Protein AF-W1TTX0-F1 (afdb_monomer_lite)

pLDDT: mean 97.29, std 3.22, range [76.81, 98.62]

Radius of gyration: 11.86 Å; chains: 1; bounding box: 26×17×35 Å

Secondary structure (DSSP, 8-state):
-EEEEEE--S-TTSHHHHHHHHHHHHS-TTSEEEEEETTTTT-----

Foldseek 3Di:
DEEEAEAEDQDCPDPSVVVVVVCVVPDDPVYHYDYDDCNVVVPDPDD

InterPro domains:
  IPR003680 Flavodoxin-like fold [PF02525] (1-47)
  IPR029039 Flavoprotein-like superfamily [G3DSA:3.40.50.360] (1-47)
  IPR029039 Flavoprotein-like superfamily [SSF52218] (1-47)

Organism: NCBI:txid1403946

Sequence (47 aa):
MKILIAFTHPNPQGFNGAILKQIQTNLSEAHSVKTLDLYAEQFDPIL

Structure (mmCIF, N/CA/C/O backbone):
data_AF-W1TTX0-F1
#
_entry.id   AF-W1TTX0-F1
#
loop_
_atom_site.group_PDB
_atom_site.id
_atom_site.type_symbol
_atom_site.label_atom_id
_atom_site.label_alt_id
_atom_site.label_comp_id
_atom_site.label_asym_id
_atom_site.label_entity_id
_atom_site.label_seq_id
_atom_site.pdbx_PDB_ins_code
_atom_site.Cartn_x
_atom_site.Cartn_y
_atom_site.Cartn_z
_atom_site.occupancy
_atom_site.B_iso_or_equiv
_atom_site.auth_seq_id
_atom_site.auth_comp_id
_atom_site.auth_asym_id
_atom_site.auth_atom_id
_atom_site.pdbx_PDB_model_num
ATOM 1 N N . MET A 1 1 ? -13.514 1.376 10.352 1.00 97.38 1 MET A N 1
ATOM 2 C CA . MET A 1 1 ? -14.083 1.092 9.008 1.00 97.38 1 MET A CA 1
ATOM 3 C C . MET A 1 1 ? -13.202 0.075 8.287 1.00 97.38 1 MET A C 1
ATOM 5 O O . MET A 1 1 ? -12.148 -0.258 8.819 1.00 97.38 1 MET A O 1
ATOM 9 N N . LYS A 1 2 ? -13.620 -0.430 7.119 1.00 98.44 2 LYS A N 1
ATOM 10 C CA . LYS A 1 2 ? -12.761 -1.240 6.238 1.00 98.44 2 LYS A CA 1
ATOM 11 C C . LYS A 1 2 ? -12.035 -0.311 5.264 1.00 98.44 2 LYS A C 1
ATOM 13 O O . LYS A 1 2 ? -12.705 0.467 4.592 1.00 98.44 2 LYS A O 1
ATOM 18 N N . ILE A 1 3 ? -10.709 -0.386 5.211 1.00 98.56 3 ILE A N 1
ATOM 19 C CA . ILE A 1 3 ? -9.852 0.458 4.369 1.00 98.56 3 ILE A CA 1
ATOM 20 C C . ILE A 1 3 ? -8.986 -0.453 3.498 1.00 98.56 3 ILE A C 1
ATOM 22 O O . ILE A 1 3 ? -8.331 -1.362 4.007 1.00 98.56 3 ILE A O 1
ATOM 26 N N . LEU A 1 4 ? -8.976 -0.192 2.193 1.00 98.56 4 LEU A N 1
ATOM 27 C CA . LEU A 1 4 ? -8.037 -0.791 1.251 1.00 98.56 4 LEU A CA 1
ATOM 28 C C . LEU A 1 4 ? -7.089 0.301 0.758 1.00 98.56 4 LEU A C 1
ATOM 30 O O . LEU A 1 4 ? -7.534 1.290 0.183 1.00 98.56 4 LEU A O 1
ATOM 34 N N . ILE A 1 5 ? -5.794 0.112 0.976 1.00 98.44 5 ILE A N 1
ATOM 35 C CA . ILE A 1 5 ? -4.742 0.955 0.414 1.00 98.44 5 ILE A CA 1
ATOM 36 C C . ILE A 1 5 ? -4.269 0.281 -0.873 1.00 98.44 5 ILE A C 1
ATOM 38 O O . ILE A 1 5 ? -3.614 -0.754 -0.801 1.00 98.44 5 ILE A O 1
ATOM 42 N N . ALA A 1 6 ? -4.600 0.848 -2.031 1.00 98.31 6 ALA A N 1
ATOM 43 C CA . ALA A 1 6 ? -4.016 0.438 -3.306 1.00 98.31 6 ALA A CA 1
ATOM 44 C C . ALA A 1 6 ? -2.692 1.189 -3.505 1.00 98.31 6 ALA A C 1
ATOM 46 O O . ALA A 1 6 ? -2.685 2.408 -3.681 1.00 98.31 6 ALA A O 1
ATOM 47 N N . PHE A 1 7 ? -1.576 0.472 -3.410 1.00 98.50 7 PHE A N 1
ATOM 48 C CA . PHE A 1 7 ? -0.235 1.018 -3.561 1.00 98.50 7 PHE A CA 1
ATOM 49 C C . PHE A 1 7 ? 0.343 0.639 -4.926 1.00 98.50 7 PHE A C 1
ATOM 51 O O . PHE A 1 7 ? 0.339 -0.528 -5.311 1.00 98.50 7 PHE A O 1
ATOM 58 N N . THR A 1 8 ? 0.848 1.639 -5.650 1.00 98.19 8 THR A N 1
ATOM 59 C CA . THR A 1 8 ? 1.258 1.490 -7.053 1.00 98.19 8 THR A CA 1
ATOM 60 C C . THR A 1 8 ? 2.577 2.218 -7.295 1.00 98.19 8 THR A C 1
ATOM 62 O O . THR A 1 8 ? 2.617 3.267 -7.936 1.00 98.19 8 THR A O 1
ATOM 65 N N . HIS A 1 9 ? 3.677 1.694 -6.749 1.00 98.06 9 HIS A N 1
ATOM 66 C CA . HIS A 1 9 ? 5.010 2.236 -7.010 1.00 98.06 9 HIS A CA 1
ATOM 67 C C . HIS A 1 9 ? 6.078 1.129 -7.073 1.00 98.06 9 HIS A C 1
ATOM 69 O O . HIS A 1 9 ? 6.169 0.342 -6.135 1.00 98.06 9 HIS A O 1
ATOM 75 N N . PRO A 1 10 ? 6.940 1.090 -8.109 1.00 97.25 10 PRO A N 1
ATOM 76 C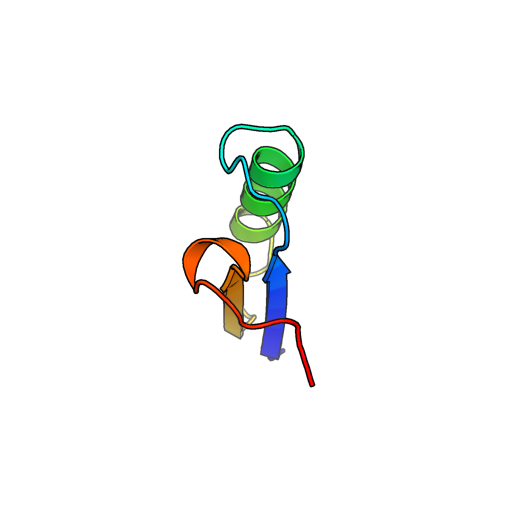 CA . PRO A 1 10 ? 7.897 -0.007 -8.298 1.00 97.25 10 PRO A CA 1
ATOM 77 C C . PRO A 1 10 ? 9.050 0.003 -7.290 1.00 97.25 10 PRO A C 1
ATOM 79 O O . PRO A 1 10 ? 9.665 -1.026 -7.035 1.00 97.25 1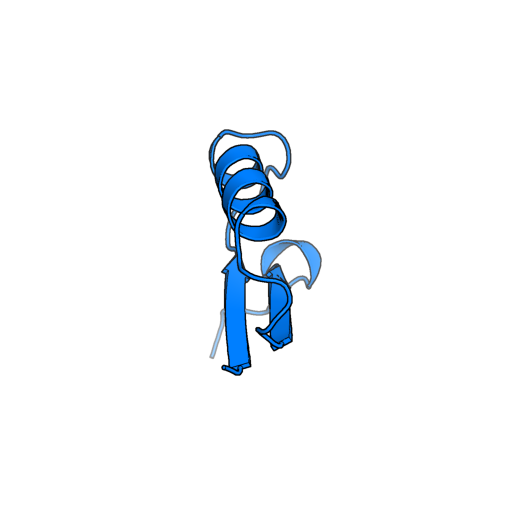0 PRO A O 1
ATOM 82 N N . ASN A 1 11 ? 9.383 1.173 -6.737 1.00 96.88 11 ASN A N 1
ATOM 83 C CA . ASN A 1 11 ? 10.447 1.309 -5.746 1.00 96.88 11 ASN A CA 1
ATOM 84 C C . ASN A 1 11 ? 9.850 1.476 -4.334 1.00 96.88 11 ASN A C 1
ATOM 86 O O . ASN A 1 11 ? 9.404 2.585 -4.010 1.00 96.88 11 ASN A O 1
ATOM 90 N N . PRO A 1 12 ? 9.880 0.439 -3.477 1.00 92.31 12 PRO A N 1
ATOM 91 C CA . PRO A 1 12 ? 9.326 0.500 -2.123 1.00 92.31 12 PRO A CA 1
ATOM 92 C C . PRO A 1 12 ? 10.170 1.343 -1.153 1.00 92.31 12 PRO A C 1
ATOM 94 O O . PRO A 1 12 ? 9.691 1.708 -0.085 1.00 92.31 12 PRO A O 1
ATOM 97 N N . GLN A 1 13 ? 11.413 1.685 -1.507 1.00 96.06 13 GLN A N 1
ATOM 98 C CA . GLN A 1 13 ? 12.295 2.536 -0.694 1.00 96.06 13 GLN A CA 1
ATOM 99 C C . GLN A 1 13 ? 12.237 4.015 -1.111 1.00 96.06 13 GLN A C 1
ATOM 101 O O . GLN A 1 13 ? 12.881 4.864 -0.498 1.00 96.06 13 GLN A O 1
ATOM 106 N N . GLY A 1 14 ? 11.479 4.338 -2.165 1.00 96.50 14 GLY A N 1
ATOM 107 C CA . GLY A 1 14 ? 11.282 5.707 -2.629 1.00 96.50 14 GLY A CA 1
ATOM 108 C C . GLY A 1 14 ? 10.299 6.500 -1.764 1.00 96.50 14 GLY A C 1
ATOM 109 O O . GLY A 1 14 ? 9.709 5.994 -0.810 1.00 96.50 14 GLY A O 1
ATOM 110 N N . PHE A 1 15 ? 10.060 7.755 -2.149 1.00 98.38 15 PHE A N 1
ATOM 111 C CA . PHE A 1 15 ? 9.165 8.659 -1.419 1.00 98.38 15 PHE A CA 1
ATOM 112 C C . PHE A 1 15 ? 7.743 8.099 -1.248 1.00 98.38 15 PHE A C 1
ATOM 114 O O . PHE A 1 15 ? 7.186 8.164 -0.157 1.00 98.38 15 PHE A O 1
ATOM 121 N N . ASN A 1 16 ? 7.185 7.460 -2.283 1.00 98.19 16 ASN A N 1
ATOM 122 C CA . ASN A 1 16 ? 5.877 6.805 -2.189 1.00 98.19 16 ASN A CA 1
ATOM 123 C C . ASN A 1 16 ? 5.859 5.666 -1.156 1.00 98.19 16 ASN A C 1
ATOM 125 O O . ASN A 1 16 ? 4.881 5.522 -0.428 1.00 98.19 16 ASN A O 1
ATOM 129 N N . GLY A 1 17 ? 6.948 4.903 -1.031 1.00 98.38 17 GLY A N 1
ATOM 130 C CA . GLY A 1 17 ? 7.082 3.894 0.021 1.00 98.38 17 GLY A CA 1
ATOM 131 C C . GLY A 1 17 ? 7.112 4.508 1.424 1.00 98.38 17 GLY A C 1
ATOM 132 O O . GLY A 1 17 ? 6.480 3.994 2.346 1.00 98.38 17 GLY A O 1
ATOM 133 N N . ALA A 1 18 ?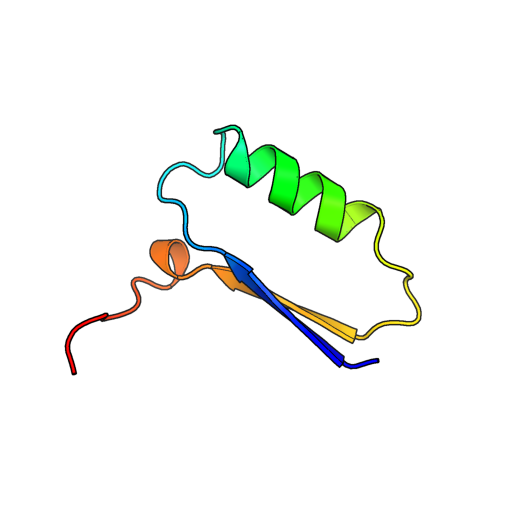 7.763 5.666 1.584 1.00 98.50 18 ALA A N 1
ATOM 134 C CA . ALA A 1 18 ? 7.739 6.412 2.842 1.00 98.50 18 ALA A CA 1
ATOM 135 C C . ALA A 1 18 ? 6.332 6.944 3.184 1.00 98.50 18 ALA A C 1
ATOM 137 O O . ALA A 1 18 ? 5.921 6.869 4.343 1.00 98.50 18 ALA A O 1
ATOM 138 N N . ILE A 1 19 ? 5.568 7.416 2.190 1.00 98.62 19 ILE A N 1
ATOM 139 C CA . ILE A 1 19 ? 4.158 7.805 2.367 1.00 98.62 19 ILE A CA 1
ATOM 140 C C . ILE A 1 19 ? 3.319 6.601 2.809 1.00 98.62 19 ILE A C 1
ATOM 142 O O . ILE A 1 19 ? 2.581 6.711 3.788 1.00 98.62 19 ILE A O 1
ATOM 146 N N . LEU A 1 20 ? 3.451 5.448 2.137 1.00 98.50 20 LEU A N 1
ATOM 147 C CA . LEU A 1 20 ? 2.742 4.221 2.515 1.00 98.50 20 LEU A CA 1
ATOM 148 C C . LEU A 1 20 ? 3.011 3.863 3.979 1.00 98.50 20 LEU A C 1
ATOM 150 O O . LEU A 1 20 ? 2.068 3.621 4.734 1.00 98.50 20 LEU A O 1
ATOM 154 N N . LYS A 1 21 ? 4.284 3.901 4.390 1.00 98.19 21 LYS A N 1
ATOM 155 C CA . LYS A 1 21 ? 4.682 3.647 5.776 1.00 98.19 21 LYS A CA 1
ATOM 156 C C . LYS A 1 21 ? 4.004 4.619 6.739 1.00 98.19 21 LYS A C 1
ATOM 158 O O . LYS A 1 21 ? 3.454 4.172 7.737 1.00 98.19 21 LYS A O 1
ATOM 163 N N . GLN A 1 22 ? 4.004 5.919 6.436 1.00 98.56 22 GLN A N 1
ATOM 164 C CA . GLN A 1 22 ? 3.362 6.923 7.288 1.00 98.56 22 GLN A CA 1
ATOM 165 C C . GLN A 1 22 ? 1.850 6.688 7.414 1.00 98.56 22 GLN A C 1
ATOM 167 O O . GLN A 1 22 ? 1.294 6.839 8.499 1.00 98.56 22 GLN A O 1
ATOM 172 N N . ILE A 1 23 ? 1.179 6.291 6.332 1.00 98.19 23 ILE A N 1
ATOM 173 C CA . ILE A 1 23 ? -0.253 5.968 6.365 1.00 98.19 23 ILE A CA 1
ATOM 174 C C . ILE A 1 23 ? -0.498 4.737 7.247 1.00 98.19 23 ILE A C 1
ATOM 176 O O . ILE A 1 23 ? -1.325 4.789 8.155 1.00 98.19 23 ILE A O 1
ATOM 180 N N . GLN A 1 24 ? 0.236 3.645 7.016 1.00 97.44 24 GLN A N 1
ATOM 181 C CA . GLN A 1 24 ? 0.071 2.391 7.759 1.00 97.44 24 GLN A CA 1
ATOM 182 C C . GLN A 1 24 ? 0.327 2.553 9.263 1.00 97.44 24 GLN A C 1
ATOM 184 O O . GLN A 1 24 ? -0.343 1.901 10.057 1.00 97.44 24 GLN A O 1
ATOM 189 N N . THR A 1 25 ? 1.257 3.425 9.662 1.00 97.88 25 THR A N 1
ATOM 190 C CA . THR A 1 25 ? 1.597 3.640 11.077 1.00 97.88 25 THR A CA 1
ATOM 191 C C . THR A 1 25 ? 0.668 4.603 11.812 1.00 97.88 25 THR A C 1
ATOM 193 O O . THR A 1 25 ? 0.670 4.596 13.039 1.00 97.88 25 THR A O 1
ATOM 196 N N . ASN A 1 26 ? -0.102 5.442 11.107 1.00 98.31 26 ASN A N 1
ATOM 197 C CA . ASN A 1 26 ? -0.923 6.491 11.733 1.00 98.31 26 ASN A CA 1
ATOM 198 C C . ASN A 1 26 ? -2.434 6.267 11.602 1.00 98.31 26 ASN A C 1
ATOM 200 O O . ASN A 1 26 ? -3.218 7.012 12.193 1.00 98.31 26 ASN A O 1
ATOM 204 N N . LEU A 1 27 ? -2.874 5.264 10.839 1.00 97.88 27 LEU A N 1
ATOM 205 C CA . LEU A 1 27 ? -4.278 4.867 10.848 1.00 97.88 27 LEU A CA 1
ATOM 206 C C . LEU A 1 27 ? -4.656 4.288 12.217 1.00 97.88 27 LEU A C 1
ATOM 208 O O . LEU A 1 27 ? -3.910 3.516 12.810 1.00 97.88 27 LEU A O 1
ATOM 212 N N . SER A 1 28 ? -5.846 4.649 12.703 1.00 97.69 28 SER A N 1
ATOM 213 C CA . SER A 1 28 ? -6.383 4.111 13.954 1.00 97.69 28 SER A CA 1
ATOM 214 C C . SER A 1 28 ? -6.491 2.586 13.897 1.00 97.69 28 SER A C 1
ATOM 216 O O . SER A 1 28 ? -7.054 2.036 12.947 1.00 97.69 28 SER A O 1
ATOM 218 N N . GLU A 1 29 ? -6.063 1.912 14.965 1.00 96.44 29 GLU A N 1
ATOM 219 C CA . GLU A 1 29 ? -6.201 0.457 15.130 1.00 96.44 29 GLU A CA 1
ATOM 220 C C . GLU A 1 29 ? -7.666 -0.018 15.138 1.00 96.44 29 GLU A C 1
ATOM 222 O O . GLU A 1 29 ? -7.952 -1.185 14.884 1.00 96.44 29 GLU A O 1
ATOM 227 N N . ALA A 1 30 ? -8.630 0.888 15.350 1.00 98.19 30 ALA A N 1
ATOM 228 C CA . ALA A 1 30 ? -10.059 0.590 15.230 1.00 98.19 30 ALA A CA 1
ATOM 229 C C . ALA A 1 30 ? -10.509 0.341 13.771 1.00 98.19 30 ALA A C 1
ATOM 231 O O . ALA A 1 30 ? -11.692 0.101 13.494 1.00 98.19 30 ALA A O 1
ATOM 232 N N . HIS A 1 31 ? -9.617 0.488 12.791 1.00 98.06 31 HIS A N 1
ATOM 233 C CA . HIS A 1 31 ? -9.891 0.220 11.384 1.00 98.06 31 HIS A CA 1
ATOM 234 C C . HIS A 1 31 ? -9.324 -1.137 10.960 1.00 98.06 31 HIS A C 1
ATOM 236 O O . HIS A 1 31 ? -8.231 -1.526 11.346 1.00 98.06 31 HIS A O 1
ATOM 242 N N . SER A 1 32 ? -10.059 -1.846 10.103 1.00 98.19 32 SER A N 1
ATOM 243 C CA . SER A 1 32 ? -9.530 -3.019 9.408 1.00 98.19 32 SER A CA 1
ATOM 244 C C . SER A 1 32 ? -8.882 -2.537 8.117 1.00 98.19 32 SER A C 1
ATOM 246 O O . SER A 1 32 ? -9.583 -2.094 7.203 1.00 98.19 32 SER A O 1
ATOM 248 N N . VAL A 1 33 ? -7.553 -2.569 8.074 1.00 98.19 33 VAL A N 1
ATOM 249 C CA . VAL A 1 33 ? -6.753 -2.041 6.965 1.00 98.19 33 VAL A CA 1
ATOM 250 C C . VAL A 1 33 ? -6.106 -3.196 6.208 1.00 98.19 33 VAL A C 1
ATOM 252 O O . VAL A 1 33 ? -5.515 -4.088 6.812 1.00 98.19 33 VAL A O 1
ATOM 255 N N . LYS A 1 34 ? -6.209 -3.176 4.879 1.00 98.44 34 LYS A N 1
ATOM 256 C CA . LYS A 1 34 ? -5.429 -4.030 3.975 1.00 98.44 34 LYS A CA 1
ATOM 257 C C . LYS A 1 34 ? -4.652 -3.158 3.001 1.00 98.44 34 LYS A C 1
ATOM 259 O O . LYS A 1 34 ? -5.164 -2.134 2.553 1.00 98.44 34 LYS A O 1
ATOM 264 N N . THR A 1 35 ? -3.453 -3.588 2.637 1.00 98.38 35 THR A N 1
ATOM 265 C CA . THR A 1 35 ? -2.673 -2.984 1.554 1.00 98.38 35 THR A CA 1
ATOM 266 C C . THR A 1 35 ? -2.616 -3.965 0.394 1.00 98.38 35 THR A C 1
ATOM 268 O O . THR A 1 35 ? -2.292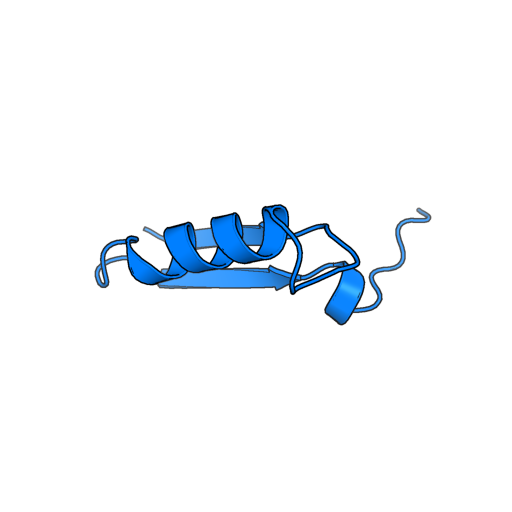 -5.130 0.601 1.00 98.38 35 THR A O 1
ATOM 271 N N . LEU A 1 36 ? -2.960 -3.490 -0.799 1.00 98.56 36 LEU A N 1
ATOM 272 C CA . LEU A 1 36 ? -2.756 -4.177 -2.066 1.00 98.56 36 LEU A CA 1
ATOM 273 C C . LEU A 1 36 ? -1.627 -3.450 -2.796 1.00 98.56 36 LEU A C 1
ATOM 275 O O . LEU A 1 36 ? -1.825 -2.329 -3.260 1.00 98.56 36 LEU A O 1
ATOM 279 N N . ASP A 1 37 ? -0.452 -4.065 -2.851 1.00 98.31 37 ASP A N 1
ATOM 280 C CA . ASP A 1 37 ? 0.698 -3.548 -3.592 1.00 98.31 37 ASP A CA 1
ATOM 281 C C . ASP A 1 37 ? 0.704 -4.157 -4.996 1.00 98.31 37 ASP A C 1
ATOM 283 O O . ASP A 1 37 ? 1.050 -5.320 -5.176 1.00 98.31 37 ASP A O 1
ATOM 287 N N . LEU A 1 38 ? 0.309 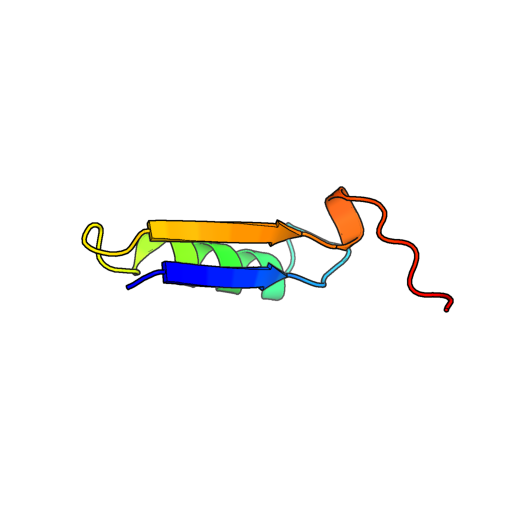-3.375 -6.000 1.00 98.31 38 LEU A N 1
ATOM 288 C CA . LEU A 1 38 ? 0.131 -3.882 -7.363 1.00 98.31 38 LEU A CA 1
ATOM 289 C C . LEU A 1 38 ? 1.446 -4.317 -8.022 1.00 98.31 38 LEU A C 1
ATOM 291 O O . LEU A 1 38 ? 1.434 -5.227 -8.849 1.00 98.31 38 LEU A O 1
ATOM 295 N N . TYR A 1 39 ? 2.574 -3.695 -7.663 1.00 97.94 39 TYR A N 1
ATOM 296 C CA . TYR A 1 39 ? 3.875 -4.098 -8.202 1.00 97.94 39 TYR A CA 1
ATOM 297 C C . TYR A 1 39 ? 4.378 -5.374 -7.527 1.00 97.94 39 TYR A C 1
ATOM 299 O O . TYR A 1 39 ? 4.896 -6.253 -8.216 1.00 97.94 39 TYR A O 1
ATOM 307 N N . ALA A 1 40 ? 4.202 -5.504 -6.208 1.00 97.75 40 ALA A N 1
ATOM 308 C CA . ALA A 1 40 ? 4.564 -6.727 -5.490 1.00 97.75 40 ALA A CA 1
ATOM 309 C C . ALA A 1 40 ? 3.697 -7.928 -5.909 1.00 97.75 40 ALA A C 1
ATOM 311 O O . ALA A 1 40 ? 4.211 -9.037 -6.031 1.00 97.75 40 ALA A O 1
ATOM 312 N N . GLU A 1 41 ? 2.411 -7.693 -6.180 1.00 97.56 41 GLU A N 1
ATOM 313 C CA . GLU A 1 41 ? 1.456 -8.707 -6.653 1.00 97.56 41 GLU A CA 1
ATOM 314 C C . GLU A 1 41 ? 1.610 -9.043 -8.145 1.00 97.56 41 GLU A C 1
ATOM 316 O O . GLU A 1 41 ? 0.908 -9.918 -8.643 1.00 97.56 41 GLU A O 1
ATOM 321 N N . GLN A 1 42 ? 2.504 -8.357 -8.872 1.00 97.12 42 GLN A N 1
ATOM 322 C CA . GLN A 1 42 ? 2.663 -8.508 -10.325 1.00 97.12 42 GLN A CA 1
ATOM 323 C C . GLN A 1 42 ? 1.321 -8.401 -11.064 1.00 97.12 42 GLN A C 1
ATOM 325 O O . GLN A 1 42 ? 1.019 -9.188 -11.960 1.00 97.12 42 GLN A O 1
ATOM 330 N N . PHE A 1 43 ? 0.501 -7.436 -10.647 1.00 97.75 43 PHE A N 1
ATOM 331 C CA . PHE A 1 43 ? -0.832 -7.232 -11.193 1.00 97.75 43 PHE A CA 1
ATOM 332 C C . PHE A 1 43 ? -0.772 -7.048 -12.715 1.00 97.75 43 PHE A C 1
ATOM 334 O O . PHE A 1 43 ? -0.039 -6.180 -13.188 1.00 97.75 43 PHE A O 1
ATOM 341 N N . ASP A 1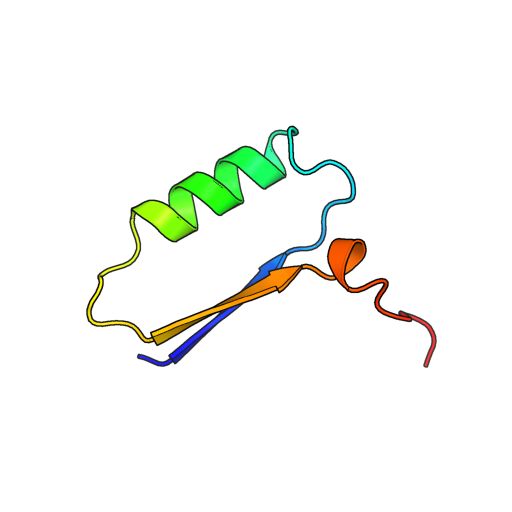 44 ? -1.553 -7.835 -13.461 1.00 97.12 44 ASP A N 1
ATOM 342 C CA . ASP A 1 44 ? -1.726 -7.664 -14.905 1.00 97.12 44 ASP A CA 1
ATOM 343 C C . ASP A 1 44 ? -2.657 -6.469 -15.167 1.00 97.12 44 ASP A C 1
ATOM 345 O O . ASP A 1 44 ? -3.843 -6.533 -14.828 1.00 97.12 44 ASP A O 1
ATOM 349 N N . PRO A 1 45 ? -2.148 -5.352 -15.719 1.00 96.19 45 PRO A N 1
ATOM 350 C CA . PRO A 1 45 ? -2.960 -4.170 -15.953 1.00 96.19 45 PRO A CA 1
ATOM 351 C C . PRO A 1 45 ? -3.713 -4.219 -17.291 1.00 96.19 45 PRO A C 1
ATOM 353 O O . PRO A 1 45 ? -4.428 -3.262 -17.599 1.00 96.19 45 PRO A O 1
ATOM 356 N N . ILE A 1 46 ? -3.517 -5.258 -18.110 1.00 95.00 46 ILE A N 1
ATOM 357 C CA . ILE A 1 46 ? -4.147 -5.384 -19.426 1.00 95.00 46 ILE A CA 1
ATOM 358 C C . ILE A 1 46 ? -5.501 -6.082 -19.259 1.00 95.00 46 ILE A C 1
ATOM 360 O O . ILE A 1 46 ? -5.597 -7.137 -18.639 1.00 95.00 46 ILE A O 1
ATOM 364 N N . LEU A 1 47 ? -6.550 -5.454 -19.799 1.00 76.81 47 LEU A N 1
ATOM 365 C CA . LEU A 1 47 ? -7.929 -5.947 -19.762 1.00 76.81 47 LEU A CA 1
ATOM 366 C C . LEU A 1 47 ? -8.277 -6.767 -21.010 1.00 76.81 47 LEU A C 1
ATOM 368 O O . LEU A 1 47 ? -7.832 -6.362 -22.110 1.00 76.81 47 LEU A O 1
#